Protein AF-A0A8T5PMY7-F1 (afdb_monomer_lite)

Foldseek 3Di:
DVVVVLVVQLVVQQCVVCVVVVHPDRDVVSSVVSVVVD

Structure (mmCIF, N/CA/C/O backbone):
data_AF-A0A8T5PMY7-F1
#
_entry.id   AF-A0A8T5PMY7-F1
#
loop_
_atom_site.group_PDB
_atom_site.id
_atom_site.type_symbol
_atom_site.label_atom_id
_atom_site.label_alt_id
_atom_site.label_comp_id
_atom_site.label_asym_id
_atom_site.label_entity_id
_atom_site.label_seq_id
_atom_site.pdbx_PDB_ins_code
_atom_site.Cartn_x
_atom_site.Cartn_y
_atom_site.Cartn_z
_atom_site.occupancy
_atom_site.B_iso_or_equiv
_atom_site.auth_seq_id
_atom_site.auth_comp_id
_atom_site.auth_asym_id
_atom_site.auth_atom_id
_atom_site.pdbx_PDB_model_num
ATOM 1 N N . GLU A 1 1 ? 15.499 -2.584 -9.216 1.00 73.88 1 GLU A N 1
ATOM 2 C CA . GLU A 1 1 ? 15.048 -1.264 -9.705 1.00 73.88 1 GLU A CA 1
ATOM 3 C C . GLU A 1 1 ? 13.586 -1.274 -10.153 1.00 73.88 1 GLU A C 1
ATOM 5 O O . GLU A 1 1 ? 12.762 -1.094 -9.274 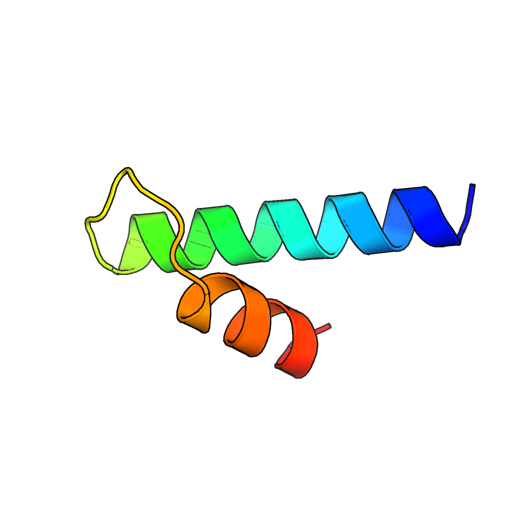1.00 73.88 1 GLU A O 1
ATOM 10 N N . ILE A 1 2 ? 13.201 -1.602 -11.398 1.00 90.38 2 ILE A N 1
ATOM 11 C CA . ILE A 1 2 ? 11.782 -1.487 -11.853 1.00 90.38 2 ILE A CA 1
ATOM 12 C C . ILE A 1 2 ? 10.768 -2.201 -10.932 1.00 90.38 2 ILE A C 1
ATOM 14 O O . ILE A 1 2 ? 9.696 -1.676 -10.637 1.00 90.38 2 ILE A O 1
ATOM 18 N N . LEU A 1 3 ? 11.099 -3.406 -10.457 1.00 93.25 3 LEU A N 1
ATOM 19 C CA . LEU A 1 3 ? 10.224 -4.157 -9.551 1.00 93.25 3 LEU A CA 1
ATOM 20 C C . LEU A 1 3 ? 10.066 -3.471 -8.183 1.00 93.25 3 LEU A C 1
ATOM 22 O O . LEU A 1 3 ? 8.979 -3.478 -7.612 1.00 93.25 3 LEU A O 1
ATOM 26 N N . GLU A 1 4 ? 11.144 -2.886 -7.665 1.00 94.88 4 GLU A N 1
ATOM 27 C CA . GLU A 1 4 ? 11.144 -2.186 -6.377 1.00 94.88 4 GLU A CA 1
ATOM 28 C C . GLU A 1 4 ? 10.404 -0.859 -6.481 1.00 94.88 4 GLU A C 1
ATOM 30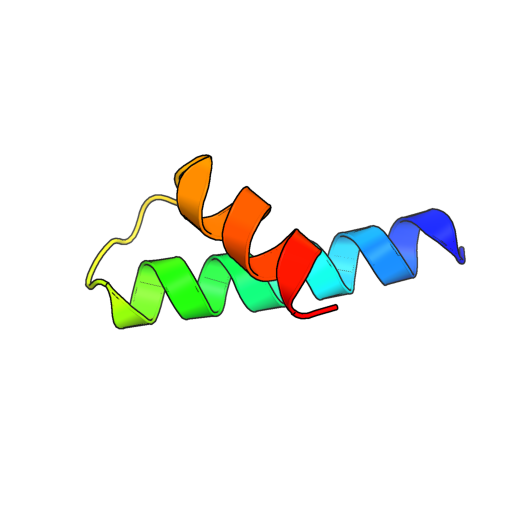 O O . GLU A 1 4 ? 9.566 -0.580 -5.631 1.00 94.88 4 GLU A O 1
ATOM 35 N N . GLU A 1 5 ? 10.633 -0.096 -7.552 1.00 95.62 5 GLU A N 1
ATOM 36 C CA . GLU A 1 5 ? 9.908 1.146 -7.833 1.00 95.62 5 GLU A CA 1
ATOM 37 C C . GLU A 1 5 ? 8.401 0.891 -7.895 1.00 95.62 5 GLU A C 1
ATOM 39 O O 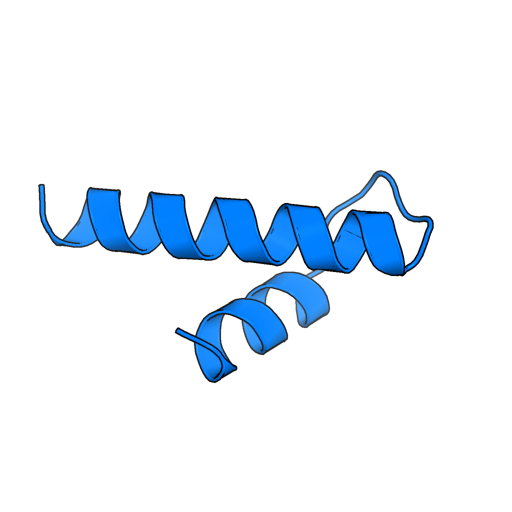. GLU A 1 5 ? 7.623 1.561 -7.213 1.00 95.62 5 GLU A O 1
ATOM 44 N N . LYS A 1 6 ? 7.979 -0.152 -8.626 1.00 94.38 6 LYS A N 1
ATOM 45 C CA . LYS A 1 6 ? 6.561 -0.520 -8.698 1.00 94.38 6 LYS A CA 1
ATOM 46 C C . LYS A 1 6 ? 6.015 -0.967 -7.341 1.00 94.38 6 LYS A C 1
ATOM 48 O O . LYS A 1 6 ? 4.879 -0.641 -6.999 1.00 94.38 6 LYS A O 1
ATOM 53 N N . GLY A 1 7 ? 6.813 -1.694 -6.558 1.00 96.25 7 GLY A N 1
ATOM 54 C CA . GLY A 1 7 ? 6.462 -2.076 -5.191 1.00 96.25 7 GLY A CA 1
ATOM 55 C C . GLY A 1 7 ? 6.278 -0.865 -4.273 1.00 96.25 7 GLY A C 1
ATOM 56 O O . GLY A 1 7 ? 5.325 -0.820 -3.493 1.00 96.25 7 GLY A O 1
ATOM 57 N N . GLU A 1 8 ? 7.144 0.140 -4.395 1.00 96.69 8 GLU A N 1
ATOM 58 C CA . GLU A 1 8 ? 7.095 1.363 -3.598 1.00 96.69 8 GLU A CA 1
ATOM 59 C C . GLU A 1 8 ? 5.881 2.232 -3.955 1.00 96.69 8 GLU A C 1
ATOM 61 O O . GLU A 1 8 ? 5.200 2.743 -3.063 1.00 96.69 8 GLU A O 1
ATOM 66 N N . GLU A 1 9 ? 5.556 2.360 -5.243 1.00 96.12 9 GLU A N 1
ATOM 67 C CA . GLU A 1 9 ? 4.331 3.026 -5.703 1.00 96.12 9 GLU A CA 1
ATOM 68 C C . GLU A 1 9 ? 3.076 2.355 -5.137 1.00 96.12 9 GLU A C 1
ATOM 70 O O . GLU A 1 9 ? 2.200 3.020 -4.574 1.00 96.12 9 GLU A O 1
ATOM 75 N N . LEU A 1 10 ? 3.015 1.025 -5.229 1.00 97.12 10 LEU A N 1
ATOM 76 C CA . LEU A 1 10 ? 1.874 0.241 -4.769 1.00 97.12 10 LEU A CA 1
ATOM 77 C C . LEU A 1 10 ? 1.707 0.351 -3.246 1.00 97.12 10 LEU A C 1
ATOM 79 O O . LEU A 1 10 ? 0.589 0.515 -2.751 1.00 97.12 10 LEU A O 1
ATOM 83 N N . ALA A 1 11 ? 2.815 0.351 -2.500 1.00 97.06 11 ALA A N 1
ATOM 84 C CA . ALA A 1 11 ? 2.811 0.573 -1.058 1.00 97.06 11 ALA A CA 1
ATOM 85 C C . ALA A 1 11 ? 2.321 1.984 -0.687 1.00 97.06 11 ALA A C 1
ATOM 87 O O . ALA A 1 11 ? 1.482 2.126 0.206 1.00 97.06 11 ALA A O 1
ATOM 88 N N . LYS A 1 12 ? 2.789 3.028 -1.388 1.00 97.38 12 LYS A N 1
ATOM 89 C CA . LYS A 1 12 ? 2.352 4.419 -1.169 1.00 97.38 12 LYS A CA 1
ATOM 90 C C . LYS A 1 12 ? 0.847 4.578 -1.379 1.00 97.38 12 LYS A C 1
ATOM 92 O O . LYS A 1 12 ? 0.185 5.235 -0.574 1.00 97.38 12 LYS A O 1
ATOM 97 N N . GLU A 1 13 ? 0.293 3.967 -2.422 1.00 97.38 13 GLU A N 1
ATOM 98 C CA . GLU A 1 13 ? -1.149 4.011 -2.684 1.00 97.38 13 GLU A CA 1
ATOM 99 C C . GLU A 1 13 ? -1.957 3.213 -1.653 1.00 97.38 13 GLU A C 1
ATOM 101 O O . GLU A 1 13 ? -2.965 3.710 -1.149 1.00 97.38 13 GLU A O 1
ATOM 106 N N . ALA A 1 14 ? -1.490 2.031 -1.246 1.00 98.00 14 ALA A N 1
ATOM 107 C CA . ALA A 1 14 ? -2.163 1.243 -0.214 1.00 98.00 14 ALA A CA 1
ATOM 108 C C . ALA A 1 14 ? -2.235 1.978 1.138 1.00 98.00 14 ALA A C 1
ATOM 110 O O . ALA A 1 14 ? -3.271 1.945 1.805 1.00 98.00 14 ALA A O 1
ATOM 111 N N . VAL A 1 15 ? -1.175 2.707 1.517 1.00 97.94 15 VAL A N 1
ATOM 112 C CA . VAL A 1 15 ? -1.170 3.571 2.713 1.00 97.94 15 VAL A CA 1
ATOM 113 C C . VAL A 1 15 ? -2.229 4.671 2.608 1.00 97.94 15 VAL A C 1
ATOM 115 O O . VAL A 1 15 ? -2.955 4.922 3.570 1.00 97.94 15 VAL A O 1
ATOM 118 N N . ARG A 1 16 ? -2.356 5.323 1.445 1.00 97.06 16 ARG A N 1
ATOM 119 C CA . ARG A 1 16 ? -3.375 6.368 1.234 1.00 97.06 16 ARG A CA 1
ATOM 120 C C . ARG A 1 16 ? -4.785 5.808 1.388 1.00 97.06 16 ARG A C 1
ATOM 122 O O . ARG A 1 16 ? -5.625 6.451 2.016 1.00 97.06 16 ARG A O 1
ATOM 129 N N . PHE A 1 17 ? -5.044 4.612 0.861 1.00 97.25 17 PHE A N 1
ATOM 130 C CA . PHE A 1 17 ? -6.351 3.969 0.994 1.00 97.25 17 PHE A CA 1
ATOM 131 C C . PHE A 1 17 ? -6.677 3.583 2.432 1.00 97.25 17 PHE A C 1
ATOM 133 O O . PHE A 1 17 ? -7.776 3.890 2.899 1.00 97.25 17 PHE A O 1
ATOM 140 N N . SER A 1 18 ? -5.722 3.009 3.170 1.00 98.06 18 SER A N 1
ATOM 141 C CA . SER A 1 18 ? -5.957 2.678 4.576 1.00 98.06 18 SER A CA 1
ATOM 142 C C . SER A 1 18 ? -6.233 3.940 5.403 1.00 98.06 18 SER A C 1
ATOM 144 O O . SER A 1 18 ? -7.165 3.954 6.208 1.00 98.06 18 SER A O 1
ATOM 146 N N . GLN A 1 19 ? -5.486 5.026 5.153 1.00 97.56 19 GLN A N 1
ATOM 147 C CA . GLN A 1 19 ? -5.679 6.323 5.811 1.00 97.56 19 GLN A CA 1
ATOM 148 C C . GLN A 1 19 ? -7.037 6.951 5.485 1.00 97.56 19 GLN A C 1
ATOM 150 O O . GLN A 1 19 ? -7.719 7.418 6.396 1.00 97.56 19 GLN A O 1
ATOM 155 N N . HIS A 1 20 ? -7.461 6.930 4.219 1.00 96.44 20 HIS A N 1
ATOM 156 C CA . HIS A 1 20 ? -8.776 7.436 3.814 1.00 96.44 20 HIS A CA 1
ATOM 157 C C . HIS A 1 20 ? -9.922 6.642 4.458 1.00 96.44 20 HIS A C 1
ATOM 159 O O . HIS A 1 20 ? -10.946 7.212 4.822 1.00 96.44 20 HIS A O 1
ATOM 165 N N . ALA A 1 21 ? -9.720 5.340 4.673 1.00 96.75 21 ALA A N 1
ATOM 166 C CA . ALA A 1 21 ? -10.643 4.481 5.408 1.00 96.75 21 ALA A CA 1
ATOM 167 C C . ALA A 1 21 ? -10.575 4.656 6.944 1.00 96.75 21 ALA A C 1
ATOM 169 O O . ALA A 1 21 ? -11.218 3.898 7.669 1.00 96.75 21 ALA A O 1
ATOM 170 N N . GLY A 1 22 ? -9.781 5.605 7.460 1.00 97.19 22 GLY A N 1
ATOM 171 C CA . GLY A 1 22 ? -9.624 5.863 8.896 1.00 97.19 22 GLY A CA 1
ATOM 172 C C . GLY A 1 22 ? -8.844 4.783 9.654 1.00 97.19 22 GLY A C 1
ATOM 173 O O . GLY A 1 22 ? -8.863 4.750 10.884 1.00 97.19 22 GLY A O 1
ATOM 174 N N . ARG A 1 23 ? -8.155 3.882 8.944 1.00 97.75 23 ARG A N 1
ATOM 175 C CA . ARG A 1 23 ? -7.395 2.772 9.527 1.00 97.75 23 ARG A CA 1
ATOM 176 C C . ARG A 1 23 ? -5.898 3.068 9.516 1.00 97.75 23 ARG A C 1
ATOM 178 O O . ARG A 1 23 ? -5.324 3.465 8.506 1.00 97.75 23 ARG A O 1
ATOM 185 N N . LYS A 1 24 ? -5.233 2.772 10.636 1.00 95.94 24 LYS A N 1
ATOM 186 C CA . LYS A 1 24 ? -3.761 2.779 10.723 1.00 95.94 24 LYS A CA 1
ATO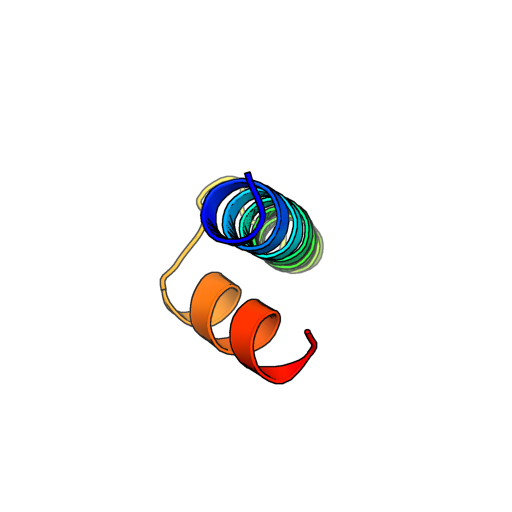M 187 C C . LYS A 1 24 ? -3.130 1.501 10.151 1.00 95.94 24 LYS A C 1
ATOM 189 O O . LYS A 1 24 ? -1.973 1.517 9.747 1.00 95.94 24 LYS A O 1
ATOM 194 N N . THR A 1 25 ? -3.887 0.406 10.120 1.00 97.31 25 THR A N 1
ATOM 195 C CA . THR A 1 25 ? -3.440 -0.899 9.616 1.00 97.31 25 THR A CA 1
ATOM 196 C C . THR A 1 25 ? -3.835 -1.066 8.152 1.00 97.31 25 THR A C 1
ATOM 198 O O . THR A 1 25 ? -5.019 -0.949 7.820 1.00 97.31 25 THR A O 1
ATOM 201 N N . ILE A 1 26 ? -2.858 -1.382 7.301 1.00 97.56 26 ILE A N 1
ATOM 202 C CA . ILE A 1 26 ? -3.067 -1.734 5.891 1.00 97.56 26 ILE A CA 1
ATOM 203 C C . ILE A 1 26 ? -3.648 -3.149 5.826 1.00 97.56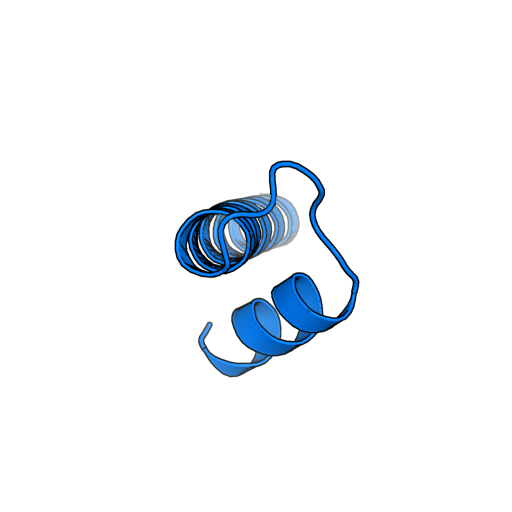 26 ILE A C 1
ATOM 205 O O . ILE A 1 26 ? -3.104 -4.076 6.426 1.00 97.56 26 ILE A O 1
ATOM 209 N N . LEU A 1 27 ? -4.754 -3.317 5.106 1.00 97.25 27 LEU A N 1
ATOM 210 C CA . LEU A 1 27 ? -5.387 -4.611 4.862 1.00 97.25 27 LEU A CA 1
ATOM 211 C C . LEU A 1 27 ? -5.153 -5.055 3.419 1.00 97.25 27 LEU A C 1
ATOM 213 O O . LEU A 1 27 ? -4.834 -4.256 2.538 1.00 97.25 27 LEU A O 1
ATOM 217 N N . GLY A 1 28 ? -5.361 -6.346 3.158 1.00 97.44 28 GLY A N 1
ATOM 218 C CA . GLY A 1 28 ? -5.203 -6.907 1.814 1.00 97.44 28 GLY A CA 1
ATOM 219 C C . GLY A 1 28 ? -6.076 -6.218 0.761 1.00 97.44 28 GLY A C 1
ATOM 220 O O . GLY A 1 28 ? -5.691 -6.159 -0.402 1.00 97.44 28 GLY A O 1
ATOM 221 N N . ASP A 1 29 ? -7.216 -5.650 1.151 1.00 96.75 29 ASP A N 1
ATOM 222 C CA . ASP A 1 29 ? -8.085 -4.925 0.223 1.00 96.75 29 ASP A CA 1
ATOM 223 C C . ASP A 1 29 ? -7.501 -3.573 -0.213 1.00 96.75 29 ASP A C 1
ATOM 225 O O . ASP A 1 29 ? -7.691 -3.189 -1.365 1.00 96.75 29 ASP A O 1
ATOM 229 N N . ASP A 1 30 ? -6.702 -2.910 0.634 1.00 97.56 30 ASP A N 1
ATOM 230 C CA . ASP A 1 30 ? -5.981 -1.681 0.269 1.00 97.56 30 ASP A CA 1
ATOM 231 C C . ASP A 1 30 ? -4.911 -1.981 -0.795 1.00 97.56 30 ASP A C 1
ATOM 233 O O . ASP A 1 30 ? -4.763 -1.243 -1.768 1.00 97.56 30 ASP A O 1
ATOM 237 N N . ILE A 1 31 ? -4.218 -3.118 -0.652 1.00 96.88 31 ILE A N 1
ATOM 238 C CA . ILE A 1 31 ? -3.217 -3.610 -1.612 1.00 96.88 31 ILE A CA 1
ATOM 239 C C . ILE A 1 31 ? -3.877 -3.989 -2.940 1.00 96.88 31 ILE A C 1
ATOM 241 O O . ILE A 1 31 ? -3.406 -3.588 -4.003 1.00 96.88 31 ILE A O 1
ATOM 245 N N . LYS A 1 32 ? -4.998 -4.724 -2.904 1.00 97.00 32 LYS A N 1
ATOM 246 C CA . LYS A 1 32 ? -5.759 -5.070 -4.118 1.00 97.00 32 LYS A CA 1
ATOM 247 C C . LYS A 1 32 ? -6.273 -3.824 -4.834 1.00 97.00 32 LYS A C 1
ATOM 249 O O . LYS A 1 32 ? -6.326 -3.814 -6.060 1.00 97.00 32 LYS A O 1
ATOM 254 N N . LEU A 1 33 ? -6.683 -2.797 -4.091 1.00 96.19 33 LEU A N 1
ATOM 255 C CA . LEU A 1 33 ? -7.155 -1.543 -4.668 1.00 96.19 33 LEU A CA 1
ATOM 256 C C . LEU A 1 33 ? -6.002 -0.742 -5.287 1.00 96.19 33 LEU A C 1
ATOM 258 O O . LEU A 1 33 ? -6.136 -0.269 -6.414 1.00 96.19 33 LEU A O 1
ATOM 262 N N . ALA A 1 34 ? -4.853 -0.664 -4.612 1.00 96.50 34 ALA A N 1
ATOM 263 C CA . ALA A 1 34 ? -3.630 -0.061 -5.148 1.00 96.50 34 ALA A CA 1
ATOM 264 C C . ALA A 1 34 ? -3.167 -0.748 -6.438 1.00 96.50 34 ALA A C 1
ATOM 266 O O . ALA A 1 34 ? -2.908 -0.075 -7.435 1.00 96.50 34 ALA A O 1
ATOM 267 N N . ALA A 1 35 ? -3.183 -2.081 -6.469 1.00 95.56 35 ALA A N 1
ATOM 268 C CA . ALA A 1 35 ? -2.825 -2.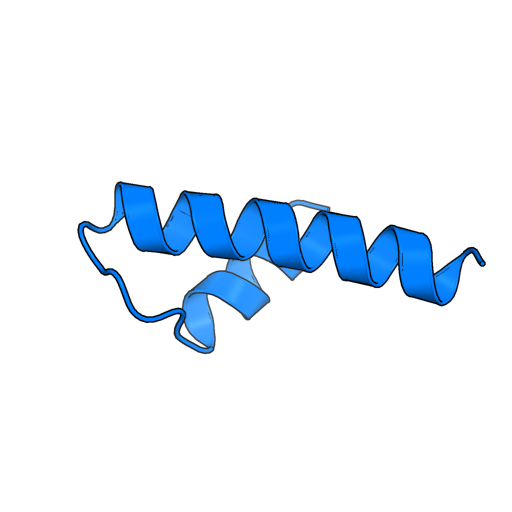861 -7.651 1.00 95.56 35 ALA A CA 1
ATOM 269 C C . ALA A 1 35 ? -3.784 -2.671 -8.843 1.00 95.56 35 ALA A C 1
ATOM 271 O O . ALA A 1 35 ? -3.398 -2.932 -9.973 1.00 95.56 35 ALA A O 1
ATOM 272 N N . LYS A 1 36 ? -5.036 -2.252 -8.609 1.00 94.12 36 LYS A N 1
ATOM 273 C CA . LYS A 1 36 ? -6.012 -1.960 -9.677 1.00 94.12 36 LYS A CA 1
ATOM 274 C C . LYS A 1 36 ? -5.910 -0.536 -10.219 1.00 94.12 36 LYS A C 1
ATOM 276 O O . LYS A 1 36 ? -6.402 -0.274 -11.311 1.00 94.12 36 LYS A O 1
ATOM 281 N N . LYS A 1 37 ? -5.367 0.387 -9.424 1.00 87.19 37 LYS A N 1
ATOM 282 C CA . LYS A 1 37 ? -5.225 1.803 -9.782 1.00 87.19 37 LYS A CA 1
ATOM 283 C C . LYS A 1 37 ? -3.919 2.093 -10.531 1.00 87.19 37 LYS A C 1
ATOM 285 O O . LYS A 1 37 ? -3.895 3.039 -11.314 1.00 87.19 37 LYS A O 1
ATOM 290 N N . THR A 1 38 ? -2.866 1.324 -10.250 1.00 67.31 38 THR A N 1
ATOM 291 C CA . THR A 1 38 ? -1.500 1.500 -10.786 1.00 67.31 38 THR A CA 1
ATOM 292 C C . THR A 1 38 ? -1.217 0.542 -11.931 1.00 67.31 38 THR A C 1
ATOM 294 O O . THR A 1 38 ? -0.282 0.837 -12.710 1.00 67.31 38 THR A O 1
#

Sequence (38 aa):
EILEEKGEELAKEAVRFSQHAGRKTILGDDIKLAAKKT

pLDDT: mean 94.87, std 6.13, range [67.31, 98.06]

Secondary structure (DSSP, 8-state):
-HHHHHHHHHHHHHHHHHHHTT-SS--HHHHHHHHHH-

Radius of gyration: 9.78 Å; chains: 1; bounding box: 26×14×23 Å